Protein AF-A0A2T9WL98-F1 (afdb_monomer_lite)

pLDDT: mean 76.67, std 17.26, range [29.75, 94.25]

Organism: Nanobsidianus stetteri (NCBI:txid1294122)

Foldseek 3Di:
DPPPPLVPLVVCLVVVLVVLVVLLVVLQVVLVVCVVVVVPPSNVVSNVSSVVSVVVSVQSQQQDAPDSWAWFFWAPDDPNTWTWTADQQGIDTRRHGPDGLVFFQAKDFPDKDKDWDFDPPDPPDPDRDTDIWMFTWMWTQTPVRDIDIDGGGTPCVVVRVCCCVPRVPDPD

Structure (mmCIF, N/CA/C/O backbone):
data_AF-A0A2T9WL98-F1
#
_entry.id   AF-A0A2T9WL98-F1
#
loop_
_atom_site.group_PDB
_atom_site.id
_atom_site.type_symbol
_atom_site.label_atom_id
_atom_site.label_alt_id
_atom_site.label_comp_id
_atom_site.label_asym_id
_atom_site.label_entity_id
_atom_site.label_seq_id
_atom_site.pdbx_PDB_ins_code
_atom_site.Cartn_x
_atom_site.Cartn_y
_atom_site.Cartn_z
_atom_site.occupancy
_atom_site.B_iso_or_equiv
_atom_site.auth_seq_id
_atom_site.auth_comp_id
_atom_site.auth_asym_id
_atom_site.auth_atom_id
_atom_site.pdbx_PDB_model_num
ATOM 1 N N . MET A 1 1 ? -0.034 18.126 18.966 1.00 35.47 1 MET A N 1
ATOM 2 C CA . MET A 1 1 ? -0.183 16.945 18.088 1.00 35.47 1 MET A CA 1
ATOM 3 C C . MET A 1 1 ? 0.279 17.365 16.697 1.00 35.47 1 MET A C 1
ATOM 5 O O . MET A 1 1 ? -0.417 18.123 16.036 1.00 35.47 1 MET A O 1
ATOM 9 N N . LYS A 1 2 ? 1.527 17.052 16.331 1.00 29.75 2 LYS A N 1
ATOM 10 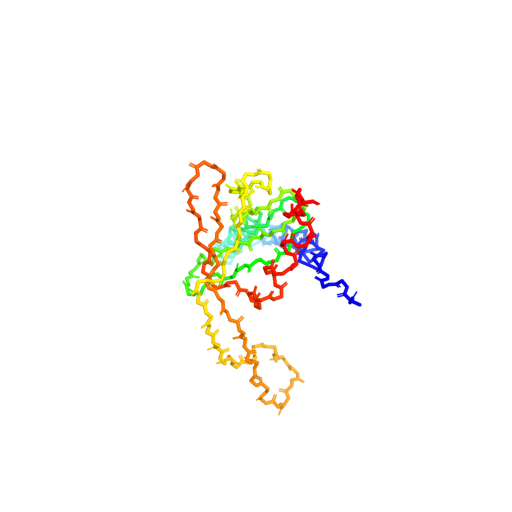C CA . LYS A 1 2 ? 2.119 17.471 15.053 1.00 29.75 2 LYS A CA 1
ATOM 11 C C . LYS A 1 2 ? 1.495 16.575 13.985 1.00 29.75 2 LYS A C 1
ATOM 13 O O . LYS A 1 2 ? 1.678 15.366 14.071 1.00 29.75 2 LYS A O 1
ATOM 18 N N . TYR A 1 3 ? 0.698 17.142 13.077 1.00 35.47 3 TYR A N 1
ATOM 19 C CA . TYR A 1 3 ? 0.176 16.427 11.910 1.00 35.47 3 TYR A CA 1
ATOM 20 C C . TYR A 1 3 ? 1.336 15.643 11.297 1.00 35.47 3 TYR A C 1
ATOM 22 O O . TYR A 1 3 ? 2.321 16.249 10.872 1.00 35.47 3 TYR A O 1
ATOM 30 N N . MET A 1 4 ? 1.269 14.312 11.328 1.00 42.69 4 MET A N 1
ATOM 31 C CA . MET A 1 4 ? 2.276 13.460 10.709 1.00 42.69 4 MET A CA 1
ATOM 32 C C . MET A 1 4 ? 2.017 13.433 9.205 1.00 42.69 4 MET A C 1
ATOM 34 O O . MET A 1 4 ? 1.609 12.430 8.657 1.00 42.69 4 MET A O 1
ATOM 38 N N . ASP A 1 5 ? 2.182 14.606 8.596 1.00 46.22 5 ASP A N 1
ATOM 39 C CA . ASP A 1 5 ? 2.573 14.921 7.227 1.00 46.22 5 ASP A CA 1
ATOM 40 C C . ASP A 1 5 ? 2.273 13.831 6.170 1.00 46.22 5 ASP A C 1
ATOM 42 O O . ASP A 1 5 ? 3.133 13.391 5.405 1.00 46.22 5 ASP A O 1
ATOM 46 N N . THR A 1 6 ? 1.003 13.429 6.104 1.00 49.97 6 THR A N 1
ATOM 47 C CA . THR A 1 6 ? 0.356 12.661 5.030 1.00 49.97 6 THR A CA 1
ATOM 48 C C . THR A 1 6 ? 0.620 13.286 3.658 1.00 49.97 6 THR A C 1
ATOM 50 O O . THR A 1 6 ? 0.729 12.617 2.625 1.00 49.97 6 THR A O 1
ATOM 53 N N . ASP A 1 7 ? 0.793 14.608 3.665 1.00 54.03 7 ASP A N 1
ATOM 54 C CA . ASP A 1 7 ? 1.194 15.405 2.523 1.00 54.03 7 ASP A CA 1
ATOM 55 C C . ASP A 1 7 ? 2.604 15.074 2.040 1.00 54.03 7 ASP A C 1
ATOM 57 O O . ASP A 1 7 ? 2.853 15.240 0.853 1.00 54.03 7 ASP A O 1
ATOM 61 N N . ILE A 1 8 ? 3.525 14.543 2.856 1.00 55.22 8 ILE A N 1
ATOM 62 C CA . ILE A 1 8 ? 4.898 14.247 2.413 1.00 55.22 8 ILE A CA 1
ATOM 63 C C . ILE A 1 8 ? 4.908 13.235 1.281 1.00 55.22 8 ILE A C 1
ATOM 65 O O . ILE A 1 8 ? 5.616 13.454 0.302 1.00 55.22 8 ILE A O 1
ATOM 69 N N . VAL A 1 9 ? 4.175 12.125 1.385 1.00 58.44 9 VAL A N 1
ATOM 70 C CA . VAL A 1 9 ? 4.233 11.074 0.356 1.00 58.44 9 VAL A CA 1
ATOM 71 C C . VAL A 1 9 ? 3.616 11.578 -0.944 1.00 58.44 9 VAL A C 1
ATOM 73 O O . VAL A 1 9 ? 4.221 11.439 -2.008 1.00 58.44 9 VAL A O 1
ATOM 76 N N . LYS A 1 10 ? 2.466 12.255 -0.865 1.00 60.19 10 LYS A N 1
ATOM 77 C CA . LYS A 1 10 ? 1.798 12.849 -2.029 1.00 60.19 10 LYS A CA 1
ATOM 78 C C . LYS A 1 10 ? 2.605 14.002 -2.636 1.00 60.19 10 LYS A C 1
ATOM 80 O O . LYS A 1 10 ? 2.720 14.088 -3.856 1.00 60.19 10 LYS A O 1
ATOM 85 N N . LYS A 1 11 ? 3.219 14.855 -1.813 1.00 62.94 11 LYS A N 1
ATOM 86 C CA . LYS A 1 11 ? 4.115 15.952 -2.218 1.00 62.94 11 LYS A CA 1
ATOM 87 C C . LYS A 1 11 ? 5.389 15.413 -2.860 1.00 62.94 11 LYS A C 1
ATOM 89 O O . LYS A 1 11 ? 5.789 15.911 -3.906 1.00 62.94 11 LYS A O 1
ATOM 94 N N . ARG A 1 12 ? 5.979 14.351 -2.302 1.00 60.12 12 ARG A N 1
ATOM 95 C CA . ARG A 1 12 ? 7.122 13.644 -2.896 1.00 60.12 12 ARG A CA 1
ATOM 96 C C . ARG A 1 12 ? 6.737 13.012 -4.227 1.00 60.12 12 ARG A C 1
ATOM 98 O O . ARG A 1 12 ? 7.437 13.248 -5.197 1.00 60.12 12 ARG A O 1
ATOM 105 N N . ALA A 1 13 ? 5.612 12.304 -4.323 1.00 65.19 13 ALA A N 1
ATOM 106 C CA . ALA A 1 13 ? 5.142 11.732 -5.586 1.00 65.19 13 ALA A CA 1
ATOM 107 C C . ALA A 1 13 ? 4.845 12.811 -6.644 1.00 65.19 13 ALA A C 1
ATOM 109 O O . ALA A 1 13 ? 5.213 12.648 -7.805 1.00 65.19 13 ALA A O 1
ATOM 110 N N . ARG A 1 14 ? 4.259 13.948 -6.243 1.00 69.56 14 ARG A N 1
ATOM 111 C CA . ARG A 1 14 ? 4.003 15.103 -7.120 1.00 69.56 14 ARG A CA 1
ATOM 112 C C . ARG A 1 14 ? 5.289 15.714 -7.690 1.00 69.56 14 ARG A C 1
ATOM 114 O O . ARG A 1 14 ? 5.237 16.262 -8.782 1.00 69.56 14 ARG A O 1
ATOM 121 N N . ILE A 1 15 ? 6.417 15.609 -6.987 1.00 74.00 15 ILE A N 1
ATOM 122 C CA . ILE A 1 15 ? 7.732 16.081 -7.455 1.00 74.00 15 ILE A CA 1
ATOM 123 C C . ILE A 1 15 ? 8.469 14.983 -8.241 1.00 74.00 15 ILE A C 1
ATOM 125 O O . ILE A 1 15 ? 9.027 15.245 -9.301 1.00 74.00 15 ILE A O 1
ATOM 129 N N . ILE A 1 16 ? 8.440 13.741 -7.753 1.00 76.81 16 ILE A N 1
ATOM 130 C CA . ILE A 1 16 ? 9.176 12.604 -8.322 1.00 76.81 16 ILE A CA 1
ATOM 131 C C . ILE A 1 16 ? 8.596 12.181 -9.676 1.00 76.81 16 ILE A C 1
ATOM 133 O O . ILE A 1 16 ? 9.362 11.881 -10.585 1.00 76.81 16 ILE A O 1
ATOM 137 N N . ILE A 1 17 ? 7.268 12.177 -9.850 1.00 80.06 17 ILE A N 1
ATOM 138 C CA . ILE A 1 17 ? 6.644 11.742 -11.111 1.00 80.06 17 ILE A CA 1
ATOM 139 C C . ILE A 1 17 ? 7.069 12.637 -12.294 1.00 80.06 17 ILE A C 1
ATOM 141 O O . ILE A 1 17 ? 7.518 12.078 -13.293 1.00 80.06 17 ILE A O 1
ATOM 145 N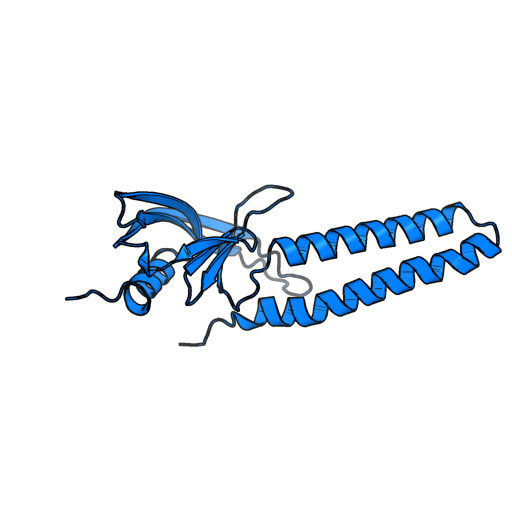 N . PRO A 1 18 ? 7.006 13.984 -12.220 1.00 83.06 18 PRO A N 1
ATOM 146 C CA . PRO A 1 18 ? 7.531 14.852 -13.277 1.00 83.06 18 PRO A CA 1
ATOM 147 C C . PRO A 1 18 ? 9.018 14.639 -13.571 1.00 83.06 18 PRO A C 1
ATOM 149 O O . PRO A 1 18 ? 9.404 14.604 -14.736 1.00 83.06 18 PRO A O 1
ATOM 152 N N . VAL A 1 19 ? 9.844 14.443 -12.537 1.00 84.25 19 VAL A N 1
ATOM 153 C CA . VAL A 1 19 ? 11.282 14.169 -12.705 1.00 84.25 19 VAL A CA 1
ATOM 154 C C . VAL A 1 19 ? 11.506 12.847 -13.442 1.00 84.25 19 VAL A C 1
ATOM 156 O O . VAL A 1 19 ? 12.300 12.801 -14.376 1.00 84.25 19 VAL A O 1
ATOM 159 N N . LEU A 1 20 ? 10.775 11.788 -13.086 1.00 84.75 20 LEU A N 1
ATOM 160 C CA . LEU A 1 20 ? 10.854 10.501 -13.780 1.00 84.75 20 LEU A CA 1
ATOM 161 C C . LEU A 1 20 ? 10.394 10.613 -15.236 1.00 84.75 20 LEU A C 1
ATOM 163 O O . LEU A 1 20 ? 11.053 10.075 -16.119 1.00 84.75 20 LEU A O 1
ATOM 167 N N . VAL A 1 21 ? 9.307 11.341 -15.510 1.00 87.31 21 VAL A N 1
ATOM 168 C CA . VAL A 1 21 ? 8.840 11.597 -16.886 1.00 87.31 21 VAL A CA 1
ATOM 169 C C . VAL A 1 21 ? 9.906 12.345 -17.692 1.00 87.31 21 VAL A C 1
ATOM 171 O O . VAL A 1 21 ? 10.167 11.996 -18.842 1.00 87.31 21 VAL A O 1
ATOM 174 N N . PHE A 1 22 ? 10.568 13.329 -17.084 1.00 89.50 22 PHE A N 1
ATOM 175 C CA . PHE A 1 22 ? 11.670 14.045 -17.718 1.00 89.50 22 PHE A CA 1
ATOM 176 C C . PHE A 1 22 ? 12.877 13.132 -17.988 1.00 89.50 22 PHE A C 1
ATOM 178 O O . PHE A 1 22 ? 13.451 13.176 -19.072 1.00 89.50 22 PHE A O 1
ATOM 185 N N . MET A 1 23 ? 13.224 12.238 -17.059 1.00 88.69 23 MET A N 1
ATOM 186 C CA . MET A 1 23 ? 14.285 11.242 -17.265 1.00 88.69 23 MET A CA 1
ATOM 187 C C . MET A 1 23 ? 13.949 10.243 -18.380 1.00 88.69 23 MET A C 1
ATOM 189 O O . MET A 1 23 ? 14.823 9.912 -19.180 1.00 88.69 23 MET A O 1
ATOM 193 N N . VAL A 1 24 ? 12.688 9.806 -18.486 1.00 90.19 24 VAL A N 1
ATOM 194 C CA . VAL A 1 24 ? 12.213 8.987 -19.615 1.00 90.19 24 VAL A CA 1
ATOM 195 C C . VAL A 1 24 ? 12.453 9.728 -20.929 1.00 90.19 24 VAL A C 1
ATOM 197 O O . VAL A 1 24 ? 13.055 9.175 -21.847 1.00 90.19 24 VAL A O 1
ATOM 200 N N . PHE A 1 25 ? 12.046 10.994 -21.007 1.00 91.56 25 PHE A N 1
ATOM 201 C CA . PHE A 1 25 ? 12.236 11.820 -22.197 1.00 91.56 25 PHE A CA 1
ATOM 202 C C . PHE A 1 25 ? 13.717 11.955 -22.586 1.00 91.56 25 PHE A C 1
ATOM 204 O O . PHE A 1 25 ? 14.069 11.723 -23.743 1.00 91.56 25 PHE A O 1
ATOM 211 N N . LEU A 1 26 ? 14.598 12.228 -21.619 1.00 90.94 26 LEU A N 1
ATOM 212 C CA . LEU A 1 26 ? 16.043 12.290 -21.855 1.00 90.94 26 LEU A CA 1
ATOM 213 C C . LEU A 1 26 ? 16.622 10.955 -22.334 1.00 90.94 26 LEU A C 1
ATOM 215 O O . LEU A 1 26 ? 17.463 10.950 -23.231 1.00 90.94 26 LEU A O 1
ATOM 219 N N . SER A 1 27 ? 16.160 9.828 -21.783 1.00 89.62 27 SER A N 1
ATOM 220 C CA . SER A 1 27 ? 16.632 8.503 -22.198 1.00 89.62 27 SER A CA 1
ATOM 221 C C . SER A 1 27 ? 16.336 8.241 -23.679 1.00 89.62 27 SER A C 1
ATOM 223 O O . SER A 1 27 ? 17.240 7.867 -24.426 1.00 89.62 27 SER A O 1
ATOM 225 N N . PHE A 1 28 ? 15.124 8.559 -24.146 1.00 89.44 28 PHE A N 1
ATOM 226 C CA . PHE A 1 28 ? 14.744 8.375 -25.546 1.00 89.44 28 PHE A CA 1
ATOM 227 C C . PHE A 1 28 ? 15.433 9.371 -26.480 1.00 89.44 28 PHE A C 1
ATOM 229 O O . PHE A 1 28 ? 15.890 8.970 -27.548 1.00 89.44 28 PHE A O 1
ATOM 236 N N . ILE A 1 29 ? 15.587 10.637 -26.076 1.00 90.81 29 ILE A N 1
ATOM 237 C CA . ILE A 1 29 ? 16.344 11.617 -26.872 1.00 90.81 29 ILE A CA 1
ATOM 238 C C . ILE A 1 29 ? 17.801 11.197 -27.016 1.00 90.81 29 ILE A C 1
ATOM 240 O O . ILE A 1 29 ? 18.350 11.286 -28.111 1.00 90.81 29 ILE A O 1
ATOM 244 N N . SER A 1 30 ? 18.424 10.707 -25.941 1.00 88.19 30 SER A N 1
ATOM 245 C CA . SER A 1 30 ? 19.823 10.274 -25.979 1.00 88.19 30 SER A CA 1
ATOM 246 C C . SER A 1 30 ? 20.053 9.092 -26.924 1.00 88.19 30 SER A C 1
ATOM 248 O O . SER A 1 30 ? 21.145 8.958 -27.465 1.00 88.19 30 SER A O 1
ATOM 250 N N . ALA A 1 31 ? 19.032 8.266 -27.184 1.00 88.25 31 ALA A N 1
ATOM 251 C CA . ALA A 1 31 ? 19.145 7.141 -28.107 1.00 88.25 31 ALA A CA 1
ATOM 252 C C . ALA A 1 31 ? 19.296 7.590 -29.573 1.00 88.25 31 ALA A C 1
ATOM 254 O O . ALA A 1 31 ? 19.981 6.918 -30.340 1.00 88.25 31 ALA A O 1
ATOM 255 N N . ILE A 1 32 ? 18.722 8.736 -29.959 1.00 88.69 32 ILE A N 1
ATOM 256 C CA . ILE A 1 32 ? 18.732 9.253 -31.341 1.00 88.69 32 ILE A CA 1
ATOM 257 C C . ILE A 1 32 ? 20.159 9.451 -31.892 1.00 88.69 32 ILE A C 1
ATOM 259 O O . ILE A 1 32 ? 20.462 8.873 -32.939 1.00 88.69 32 ILE A O 1
ATOM 263 N N . PRO A 1 33 ? 21.068 10.203 -31.235 1.00 88.75 33 PRO A N 1
ATOM 264 C CA . PRO A 1 33 ? 22.432 10.368 -31.731 1.00 88.75 33 PRO A CA 1
ATOM 265 C C . PRO A 1 33 ? 23.223 9.054 -31.719 1.00 88.75 33 PRO A C 1
ATOM 267 O O . PRO A 1 33 ? 24.023 8.831 -32.622 1.00 88.75 33 PRO A O 1
ATOM 270 N N . PHE A 1 34 ? 22.983 8.152 -30.758 1.00 87.44 34 PHE A N 1
ATOM 271 C CA . PHE A 1 34 ? 23.636 6.838 -30.748 1.00 87.44 34 PHE A CA 1
ATOM 272 C C . PHE A 1 34 ? 23.213 5.973 -31.939 1.00 87.44 34 PHE A C 1
ATOM 274 O O . PHE A 1 34 ? 24.063 5.311 -32.529 1.00 87.44 34 PHE A O 1
ATOM 281 N N . ILE A 1 35 ? 21.937 6.024 -32.334 1.00 88.12 35 ILE A N 1
ATOM 282 C CA . ILE A 1 35 ? 21.442 5.362 -33.550 1.00 88.12 35 ILE A CA 1
ATOM 283 C C . ILE A 1 35 ? 22.082 5.992 -34.791 1.00 88.12 35 ILE A C 1
ATOM 285 O O . ILE A 1 35 ? 22.585 5.269 -35.648 1.00 88.12 35 ILE A O 1
ATOM 289 N N . ALA A 1 36 ? 22.116 7.326 -34.871 1.00 87.94 36 ALA A N 1
ATOM 290 C CA . ALA A 1 36 ? 22.689 8.048 -36.010 1.00 87.94 36 ALA A CA 1
ATOM 291 C C . ALA A 1 36 ? 24.195 7.780 -36.201 1.00 87.94 36 ALA A C 1
ATOM 293 O O . ALA A 1 36 ? 24.676 7.740 -37.329 1.00 87.94 36 ALA A O 1
ATOM 294 N N . LEU A 1 37 ? 24.929 7.557 -35.107 1.00 90.75 37 LEU A N 1
ATOM 295 C CA . LEU A 1 37 ? 26.354 7.203 -35.105 1.00 90.75 37 LEU A CA 1
ATOM 296 C C . LEU A 1 37 ? 26.613 5.694 -35.289 1.00 90.75 37 LEU A C 1
ATOM 298 O O . LEU A 1 37 ? 27.761 5.262 -35.222 1.00 90.75 37 LEU A O 1
ATOM 302 N N . GLY A 1 38 ? 25.569 4.878 -35.479 1.00 86.94 38 GLY A N 1
ATOM 303 C CA . GLY A 1 38 ? 25.690 3.425 -35.638 1.00 86.94 38 GLY A CA 1
ATOM 304 C C . GLY A 1 38 ? 26.041 2.669 -34.351 1.00 86.94 38 GLY A C 1
ATOM 305 O O . GLY A 1 38 ? 26.364 1.485 -34.401 1.00 86.94 38 GLY A O 1
ATOM 306 N N . ASN A 1 39 ? 25.968 3.317 -33.184 1.00 88.62 39 ASN A N 1
ATOM 307 C CA . ASN A 1 39 ? 26.220 2.687 -31.891 1.00 88.62 39 ASN A CA 1
ATOM 308 C C . ASN A 1 39 ? 24.940 2.024 -31.353 1.00 88.62 39 ASN A C 1
ATOM 310 O O . ASN A 1 39 ? 24.214 2.546 -30.496 1.00 88.62 39 ASN A O 1
ATOM 314 N N . THR A 1 40 ? 24.655 0.839 -31.887 1.00 87.25 40 THR A N 1
ATOM 315 C CA . THR A 1 40 ? 23.478 0.022 -31.557 1.00 87.25 40 THR A CA 1
ATOM 316 C C . THR A 1 40 ? 23.447 -0.422 -30.096 1.00 87.25 40 THR A C 1
ATOM 318 O O . THR A 1 40 ? 22.375 -0.527 -29.512 1.00 87.25 40 THR A O 1
ATOM 321 N N . VAL A 1 41 ? 24.603 -0.635 -29.463 1.00 87.88 41 VAL A N 1
ATOM 322 C CA . VAL A 1 41 ? 24.658 -1.075 -28.059 1.00 87.88 41 VAL A CA 1
ATOM 323 C C . VAL A 1 41 ? 24.191 0.037 -27.118 1.00 87.88 41 VAL A C 1
ATOM 325 O O . VAL A 1 41 ? 23.306 -0.190 -26.293 1.00 87.88 41 VAL A O 1
ATOM 328 N N . LEU A 1 42 ? 24.732 1.253 -27.257 1.00 86.44 42 LEU A N 1
ATOM 329 C CA . LEU A 1 42 ? 24.349 2.378 -26.394 1.00 86.44 42 LEU A CA 1
ATOM 330 C C . LEU A 1 42 ? 22.895 2.806 -26.605 1.00 86.44 42 LEU A C 1
ATOM 332 O O . LEU A 1 42 ? 22.198 3.102 -25.637 1.00 86.44 42 LEU A O 1
ATOM 336 N N . SER A 1 43 ? 22.410 2.784 -27.848 1.00 86.56 43 SER A N 1
ATOM 337 C CA . SER A 1 43 ? 21.008 3.106 -28.137 1.00 86.56 43 SER A CA 1
ATOM 338 C C . SER A 1 43 ? 20.032 2.105 -27.512 1.00 86.56 43 SER A C 1
ATOM 340 O O . SER A 1 43 ? 19.042 2.525 -26.912 1.00 86.56 43 SER A O 1
ATOM 342 N N . VAL A 1 44 ? 20.332 0.801 -27.558 1.00 89.56 44 VAL A N 1
ATOM 343 C CA . VAL A 1 44 ? 19.527 -0.230 -26.880 1.00 89.56 44 VAL A CA 1
ATOM 344 C C . VAL A 1 44 ? 19.532 -0.032 -25.362 1.00 89.56 44 VAL A C 1
ATOM 346 O O . VAL A 1 44 ? 18.470 -0.092 -24.743 1.00 89.56 44 VAL A O 1
ATOM 349 N N . ILE A 1 45 ? 20.686 0.266 -24.755 1.00 90.00 45 ILE A N 1
ATOM 350 C CA . ILE A 1 45 ? 20.781 0.530 -23.308 1.00 90.00 45 ILE A CA 1
ATOM 351 C C . ILE A 1 45 ? 19.921 1.740 -22.912 1.00 90.00 45 ILE A C 1
ATOM 353 O O . ILE A 1 45 ? 19.133 1.642 -21.970 1.00 90.00 45 ILE A O 1
ATOM 357 N N . SER A 1 46 ? 20.010 2.854 -23.646 1.00 86.62 46 SER A N 1
ATOM 358 C CA . SER A 1 46 ? 19.193 4.048 -23.388 1.00 86.62 46 SER A CA 1
ATOM 359 C C . SER A 1 46 ? 17.690 3.758 -23.466 1.00 86.62 46 SER A C 1
ATOM 361 O O . SER A 1 46 ? 16.928 4.207 -22.607 1.00 86.62 46 SER A O 1
ATOM 363 N N . ILE A 1 47 ? 17.257 2.964 -24.450 1.00 88.88 47 ILE A N 1
ATOM 364 C CA . ILE A 1 47 ? 15.852 2.559 -24.602 1.00 88.88 47 ILE A CA 1
ATOM 365 C C . ILE A 1 47 ? 15.400 1.680 -23.428 1.00 88.88 47 ILE A C 1
ATOM 367 O O . ILE A 1 47 ? 14.319 1.899 -22.880 1.00 88.88 47 ILE A O 1
ATOM 371 N N . LEU A 1 48 ? 16.222 0.715 -23.003 1.00 91.25 48 LEU A N 1
ATOM 372 C CA . LEU A 1 48 ? 15.907 -0.158 -21.866 1.00 91.25 48 LEU A CA 1
ATOM 373 C C . LEU A 1 48 ? 15.754 0.633 -20.561 1.00 91.25 48 LEU A C 1
ATOM 375 O O . LEU A 1 48 ? 14.823 0.371 -19.797 1.00 91.25 48 LEU A O 1
ATOM 379 N N . ILE A 1 49 ? 16.608 1.637 -20.333 1.00 89.75 49 ILE A N 1
ATOM 380 C CA . ILE A 1 49 ? 16.476 2.558 -19.195 1.00 89.75 49 ILE A CA 1
ATOM 381 C C . ILE A 1 49 ? 15.137 3.306 -19.266 1.00 89.75 49 ILE A C 1
ATOM 383 O O . ILE A 1 49 ? 14.415 3.366 -18.270 1.00 89.75 49 ILE A O 1
ATOM 387 N N . GLY A 1 50 ? 14.759 3.823 -20.438 1.00 86.88 50 GLY A N 1
ATOM 388 C CA . GLY A 1 50 ? 13.475 4.502 -20.635 1.00 86.88 50 GLY A CA 1
ATOM 389 C C . GLY A 1 50 ? 12.267 3.614 -20.330 1.00 86.88 50 GLY A C 1
ATOM 390 O O . GLY A 1 50 ? 11.355 4.026 -19.610 1.00 86.88 50 GLY A O 1
ATOM 391 N N . ILE A 1 51 ? 12.280 2.368 -20.811 1.00 89.44 51 ILE A N 1
ATOM 392 C CA . ILE A 1 51 ? 11.225 1.377 -20.545 1.00 89.44 51 ILE A CA 1
ATOM 393 C C . ILE A 1 51 ? 11.135 1.059 -19.046 1.00 89.44 51 ILE A C 1
ATOM 395 O O . ILE A 1 51 ? 10.035 1.031 -18.487 1.00 89.44 51 ILE A O 1
ATOM 399 N N . PHE A 1 52 ? 12.275 0.868 -18.379 1.00 88.25 52 PHE A N 1
ATOM 400 C CA . PHE A 1 52 ? 12.325 0.627 -16.937 1.00 88.25 52 PHE A CA 1
ATOM 401 C C . PHE A 1 52 ? 11.720 1.794 -16.139 1.00 88.25 52 PHE A C 1
ATOM 403 O O . PHE A 1 52 ? 10.899 1.588 -15.245 1.00 88.25 52 PHE A O 1
ATOM 410 N N . LEU A 1 53 ? 12.048 3.035 -16.504 1.00 86.88 53 LEU A N 1
ATOM 411 C CA . LEU A 1 53 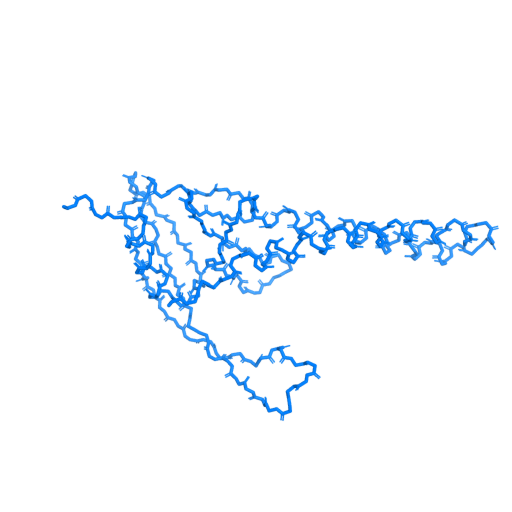? 11.494 4.223 -15.854 1.00 86.88 53 LEU A CA 1
ATOM 412 C C . LEU A 1 53 ? 9.975 4.358 -16.072 1.00 86.88 53 LEU A C 1
ATOM 414 O O . LEU A 1 53 ? 9.252 4.713 -15.139 1.00 86.88 53 LEU A O 1
ATOM 418 N N . ILE A 1 54 ? 9.461 4.028 -17.264 1.00 86.50 54 ILE A N 1
ATOM 419 C CA . ILE A 1 54 ? 8.010 3.986 -17.530 1.00 86.50 54 ILE A CA 1
ATOM 420 C C . ILE A 1 54 ? 7.318 2.975 -16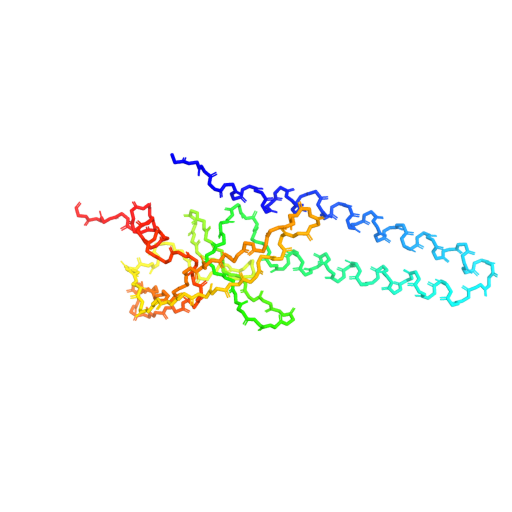.610 1.00 86.50 54 ILE A C 1
ATOM 422 O O . ILE A 1 54 ? 6.251 3.268 -16.054 1.00 86.50 54 ILE A O 1
ATOM 426 N N . TYR A 1 55 ? 7.920 1.798 -16.432 1.00 85.69 55 TYR A N 1
ATOM 427 C CA . TYR A 1 55 ? 7.404 0.776 -15.528 1.00 85.69 55 TYR A CA 1
ATOM 428 C C . TYR A 1 55 ? 7.315 1.292 -14.083 1.00 85.69 55 TYR A C 1
ATOM 430 O O . TYR A 1 55 ? 6.257 1.166 -13.461 1.00 85.69 55 TYR A O 1
ATOM 438 N N . GLU A 1 56 ? 8.354 1.962 -13.575 1.00 78.56 56 GLU A N 1
ATOM 439 C CA . GLU A 1 56 ? 8.338 2.556 -12.230 1.00 78.56 56 GLU A CA 1
ATOM 440 C C . GLU A 1 56 ? 7.278 3.663 -12.083 1.00 78.56 56 GLU A C 1
ATOM 442 O O . GLU A 1 56 ? 6.567 3.709 -11.078 1.00 78.56 56 GLU A O 1
ATOM 447 N N . ILE A 1 57 ? 7.070 4.513 -13.097 1.00 81.62 57 ILE A N 1
ATOM 448 C CA . ILE A 1 57 ? 5.995 5.525 -13.068 1.00 81.62 57 ILE A CA 1
ATOM 449 C C . ILE A 1 57 ? 4.621 4.855 -12.963 1.00 81.62 57 ILE A C 1
ATOM 451 O O . ILE A 1 57 ? 3.786 5.257 -12.143 1.00 81.62 57 ILE A O 1
ATOM 455 N N . LYS A 1 58 ? 4.367 3.833 -13.792 1.00 82.94 58 LYS A N 1
ATOM 456 C CA . LYS A 1 58 ? 3.106 3.078 -13.771 1.00 82.94 58 LYS A CA 1
ATOM 457 C C . LYS A 1 58 ? 2.900 2.413 -12.410 1.00 82.94 58 LYS A C 1
ATOM 459 O O . LYS A 1 58 ? 1.799 2.466 -11.860 1.00 82.94 58 LYS A O 1
ATOM 464 N N . ARG A 1 59 ? 3.970 1.859 -11.840 1.00 75.88 59 ARG A N 1
ATOM 465 C CA . ARG A 1 59 ? 3.981 1.229 -10.520 1.00 75.88 59 ARG A CA 1
ATOM 466 C C . ARG A 1 59 ? 3.628 2.219 -9.411 1.00 75.88 59 ARG A C 1
ATOM 468 O O . ARG A 1 59 ? 2.705 1.948 -8.647 1.00 75.88 59 ARG A O 1
ATOM 475 N N . ILE A 1 60 ? 4.260 3.392 -9.362 1.00 73.56 60 ILE A N 1
ATOM 476 C CA . ILE A 1 60 ? 3.964 4.429 -8.356 1.00 73.56 60 ILE A CA 1
ATOM 477 C C . ILE A 1 60 ? 2.488 4.853 -8.424 1.00 73.56 60 ILE A C 1
ATOM 479 O O . ILE A 1 60 ? 1.809 4.894 -7.396 1.00 73.56 60 ILE A O 1
ATOM 483 N N . LYS A 1 61 ? 1.960 5.095 -9.632 1.00 75.75 61 LYS A N 1
ATOM 484 C CA . LYS A 1 61 ? 0.542 5.451 -9.833 1.00 75.75 61 LYS A CA 1
ATOM 485 C C . LYS A 1 61 ? -0.429 4.346 -9.407 1.00 75.75 61 LYS A C 1
ATOM 487 O O . LYS A 1 61 ? -1.551 4.640 -9.008 1.00 75.75 61 LYS A O 1
ATOM 492 N N . SER A 1 62 ? -0.019 3.083 -9.500 1.00 72.88 62 SER A N 1
ATOM 493 C CA . SER A 1 62 ? -0.856 1.951 -9.092 1.00 72.88 62 SER A CA 1
ATOM 494 C C . SER A 1 62 ? -0.917 1.741 -7.577 1.00 72.88 62 SER A C 1
ATOM 496 O O . SER A 1 62 ? -1.821 1.068 -7.104 1.00 72.88 62 SER A O 1
ATOM 498 N N . ILE A 1 63 ? 0.017 2.306 -6.806 1.00 72.44 63 ILE A N 1
ATOM 499 C CA . ILE A 1 63 ? 0.114 2.064 -5.357 1.00 72.44 63 ILE A CA 1
ATOM 500 C C . ILE A 1 63 ? -0.461 3.231 -4.550 1.00 72.44 63 ILE A C 1
ATOM 502 O O . ILE A 1 63 ? -1.117 3.002 -3.532 1.00 72.44 63 ILE A O 1
ATOM 506 N N . ILE A 1 64 ? -0.215 4.468 -4.990 1.00 71.12 64 ILE A N 1
ATOM 507 C CA . ILE A 1 64 ? -0.584 5.676 -4.244 1.00 71.12 64 ILE A CA 1
ATOM 508 C C . ILE A 1 64 ? -2.058 6.028 -4.511 1.00 71.12 64 ILE A C 1
ATOM 510 O O . ILE A 1 64 ? -2.426 6.180 -5.678 1.00 71.12 64 ILE A O 1
ATOM 514 N N . PRO A 1 65 ? -2.895 6.181 -3.467 1.00 68.75 65 PRO A N 1
ATOM 515 C CA . PRO A 1 65 ? -4.286 6.596 -3.618 1.00 68.75 65 PRO A CA 1
ATOM 516 C C . PRO A 1 65 ? -4.408 8.020 -4.195 1.00 68.75 65 PRO A C 1
ATOM 518 O O . PRO A 1 65 ? -3.484 8.831 -4.071 1.00 68.75 65 PRO A O 1
ATOM 521 N N . PRO A 1 66 ? -5.549 8.370 -4.819 1.00 68.00 66 PRO A N 1
ATOM 522 C CA . PRO A 1 66 ? -5.713 9.672 -5.463 1.00 68.00 66 PRO A CA 1
ATOM 523 C C . PRO A 1 66 ? -5.907 10.785 -4.417 1.00 68.00 66 PRO A C 1
ATOM 525 O O . PRO A 1 66 ? -5.477 11.935 -4.587 1.00 68.00 66 PRO A O 1
ATOM 528 N N . GLU A 1 67 ? -6.505 10.431 -3.286 1.00 70.00 67 GLU A N 1
ATOM 529 C CA . GLU A 1 67 ? -6.739 11.287 -2.131 1.00 70.00 67 GLU A CA 1
ATOM 530 C C . GLU A 1 67 ? -5.525 11.278 -1.185 1.00 70.00 67 GLU A C 1
ATOM 532 O O . GLU A 1 67 ? -4.789 10.293 -1.140 1.00 70.00 67 GLU A O 1
ATOM 537 N N . PRO A 1 68 ? -5.266 12.374 -0.444 1.00 69.69 68 PRO A N 1
ATOM 538 C CA . PRO A 1 68 ? -4.248 12.353 0.605 1.00 69.69 68 PRO A CA 1
ATOM 539 C C . PRO A 1 68 ? -4.638 11.296 1.648 1.00 69.69 68 PRO A C 1
ATOM 541 O O . PRO A 1 68 ? -5.734 11.353 2.207 1.00 69.69 68 PRO A O 1
ATOM 544 N N . ALA A 1 69 ? -3.768 10.309 1.849 1.00 69.25 69 ALA A N 1
ATOM 545 C CA . ALA A 1 69 ? -4.016 9.168 2.719 1.00 69.25 69 ALA A CA 1
ATOM 546 C C . ALA A 1 69 ? -2.743 8.783 3.473 1.00 69.25 69 ALA A C 1
ATOM 548 O O . ALA A 1 69 ? -1.641 8.851 2.921 1.00 69.25 69 ALA A O 1
ATOM 549 N N . ASP A 1 70 ? -2.917 8.393 4.729 1.00 72.44 70 ASP A N 1
ATOM 550 C CA . ASP A 1 70 ? -1.856 7.962 5.629 1.00 72.44 70 ASP A CA 1
ATOM 551 C C . ASP A 1 70 ? -1.587 6.472 5.441 1.00 72.44 70 ASP A C 1
ATOM 553 O O . ASP A 1 70 ? -2.481 5.699 5.094 1.00 72.44 70 ASP A O 1
ATOM 557 N N . ILE A 1 71 ? -0.343 6.051 5.665 1.00 75.88 71 ILE A N 1
ATOM 558 C CA . ILE A 1 71 ? 0.019 4.634 5.597 1.00 75.88 71 ILE A CA 1
ATOM 559 C C . ILE A 1 71 ? -0.578 3.933 6.817 1.00 75.88 71 ILE A C 1
ATOM 561 O O . ILE A 1 71 ? -0.253 4.269 7.953 1.00 75.88 71 ILE A O 1
ATOM 565 N N . LEU A 1 72 ? -1.432 2.945 6.567 1.00 81.06 72 LEU A N 1
ATOM 566 C CA . LEU A 1 72 ? -2.013 2.087 7.592 1.00 81.06 72 LEU A CA 1
ATOM 567 C C . LEU A 1 72 ? -1.092 0.904 7.901 1.00 81.06 72 LEU A C 1
ATOM 569 O O . LEU A 1 72 ? -0.825 0.600 9.057 1.00 81.06 72 LEU A O 1
ATOM 573 N N . SER A 1 73 ? -0.612 0.230 6.857 1.00 79.00 73 SER A N 1
ATOM 574 C CA . SER A 1 73 ? 0.244 -0.952 6.965 1.00 79.00 73 SER A CA 1
ATOM 575 C C . SER A 1 73 ? 1.155 -1.071 5.746 1.00 79.00 73 SER A C 1
ATOM 577 O O . SER A 1 73 ? 0.760 -0.756 4.618 1.00 79.00 73 SER A O 1
ATOM 579 N N . VAL A 1 74 ? 2.372 -1.561 5.988 1.00 69.56 74 VAL A N 1
ATOM 580 C CA . VAL A 1 74 ? 3.348 -1.917 4.955 1.00 69.56 74 VAL A CA 1
ATOM 581 C C . VAL A 1 74 ? 3.584 -3.425 5.023 1.00 69.56 74 VAL A C 1
ATOM 583 O O . VAL A 1 74 ? 4.136 -3.934 5.999 1.00 69.56 74 VAL A O 1
ATOM 586 N N . GLY A 1 75 ? 3.183 -4.161 3.982 1.00 61.66 75 GLY A N 1
ATOM 587 C CA . GLY A 1 75 ? 3.484 -5.591 3.889 1.00 61.66 75 GLY A CA 1
ATOM 588 C C . GLY A 1 75 ? 4.998 -5.849 3.858 1.00 61.66 75 GLY A C 1
ATOM 589 O O . GLY A 1 75 ? 5.722 -5.196 3.100 1.00 61.66 75 GLY A O 1
ATOM 590 N N . LYS A 1 76 ? 5.491 -6.804 4.662 1.00 53.56 76 LYS A N 1
ATOM 591 C CA . LYS A 1 76 ? 6.911 -7.201 4.674 1.00 53.56 76 LYS A CA 1
ATOM 592 C C . LYS A 1 76 ? 7.160 -8.327 3.670 1.00 53.56 76 LYS A C 1
ATOM 594 O O . LYS A 1 76 ? 6.383 -9.271 3.603 1.00 53.56 76 LYS A O 1
ATOM 599 N N . TYR A 1 77 ? 8.291 -8.209 2.975 1.00 41.75 77 TYR A N 1
ATOM 600 C CA . TYR A 1 77 ? 8.862 -9.136 1.991 1.00 41.75 77 TYR A CA 1
ATOM 601 C C . TYR A 1 77 ? 8.067 -9.322 0.689 1.00 41.75 77 TYR A C 1
ATOM 603 O O . TYR A 1 77 ? 7.008 -9.936 0.647 1.00 41.75 77 TYR A O 1
ATOM 611 N N . GLY A 1 78 ? 8.653 -8.829 -0.405 1.00 35.12 78 GLY A N 1
ATOM 612 C CA . GLY A 1 78 ? 8.220 -9.092 -1.775 1.00 35.12 78 GLY A CA 1
ATOM 613 C C . GLY A 1 78 ? 8.534 -7.933 -2.721 1.00 35.12 78 GLY A C 1
ATOM 614 O O . GLY A 1 78 ? 8.588 -6.777 -2.313 1.00 35.12 78 GLY A O 1
ATOM 615 N N . ILE A 1 79 ? 8.692 -8.238 -4.010 1.00 38.03 79 ILE A N 1
ATOM 616 C CA . ILE A 1 79 ? 8.904 -7.268 -5.108 1.00 38.03 79 ILE A CA 1
ATOM 617 C C . ILE A 1 79 ? 7.675 -6.324 -5.267 1.00 38.03 79 ILE A C 1
ATOM 619 O O . ILE A 1 79 ? 7.747 -5.255 -5.881 1.00 38.03 79 ILE A O 1
ATOM 623 N N . LEU A 1 80 ? 6.551 -6.690 -4.631 1.00 44.12 80 LEU A N 1
ATOM 624 C CA . LEU A 1 80 ? 5.244 -6.029 -4.647 1.00 44.12 80 LEU A CA 1
ATOM 625 C C . LEU A 1 80 ? 4.700 -5.818 -3.216 1.00 44.12 80 LEU A C 1
ATOM 627 O O . LEU A 1 80 ? 3.690 -6.415 -2.839 1.00 44.12 80 LEU A O 1
ATOM 631 N N . SER A 1 81 ? 5.358 -4.993 -2.393 1.00 56.44 81 SER A N 1
ATOM 632 C CA . SER A 1 81 ? 4.827 -4.618 -1.072 1.00 56.44 81 SER A CA 1
ATOM 633 C C . SER A 1 81 ? 3.431 -4.008 -1.215 1.00 56.44 81 SER A C 1
ATOM 635 O O . SER A 1 81 ? 3.274 -2.906 -1.736 1.00 56.44 81 SER A O 1
ATOM 637 N N . THR A 1 82 ? 2.408 -4.736 -0.770 1.00 63.44 82 THR A N 1
ATOM 638 C CA . THR A 1 82 ? 1.048 -4.204 -0.668 1.00 63.44 82 THR A CA 1
ATOM 639 C C . THR A 1 82 ? 1.034 -3.157 0.435 1.00 63.44 82 THR A C 1
ATOM 641 O O . THR A 1 82 ? 1.444 -3.448 1.561 1.00 63.44 82 THR A O 1
ATOM 644 N N . ILE A 1 83 ? 0.569 -1.954 0.103 1.00 75.81 83 ILE A N 1
ATOM 645 C CA . ILE A 1 83 ? 0.432 -0.861 1.063 1.00 75.81 83 ILE A CA 1
ATOM 646 C C . ILE A 1 83 ? -1.052 -0.623 1.298 1.00 75.81 83 ILE A C 1
ATOM 648 O O . ILE A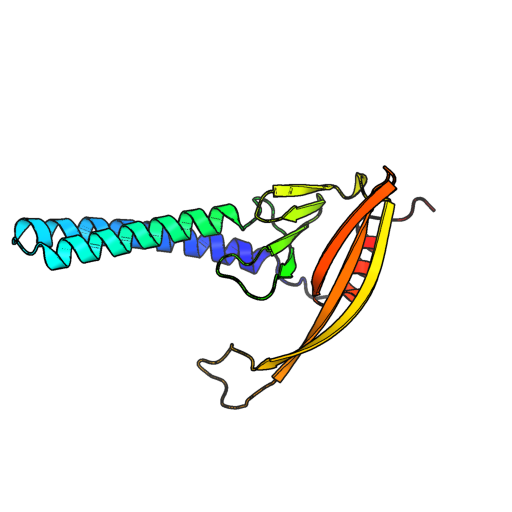 1 83 ? -1.826 -0.426 0.352 1.00 75.81 83 ILE A O 1
ATOM 652 N N . TYR A 1 84 ? -1.427 -0.651 2.572 1.00 84.56 84 TYR A N 1
ATOM 653 C CA . TYR A 1 84 ? -2.731 -0.193 3.011 1.00 84.56 84 TYR A CA 1
ATOM 654 C C . TYR A 1 84 ? -2.623 1.275 3.386 1.00 84.56 84 TYR A C 1
ATOM 656 O O . TYR A 1 84 ? -1.710 1.671 4.112 1.00 84.56 84 TYR A O 1
ATOM 664 N N . TRP A 1 85 ? -3.566 2.067 2.901 1.00 85.38 85 TRP A N 1
ATOM 665 C CA . TRP A 1 85 ? -3.687 3.485 3.196 1.00 85.38 85 TRP A CA 1
ATOM 666 C C . TRP A 1 85 ? -5.026 3.750 3.861 1.00 85.38 85 TRP A C 1
ATOM 668 O O . TRP A 1 85 ? -5.992 3.048 3.582 1.00 85.38 85 TRP A O 1
ATOM 678 N N . TYR A 1 86 ? -5.117 4.779 4.688 1.00 85.56 86 TYR A N 1
ATOM 679 C CA . TYR A 1 86 ? -6.383 5.221 5.256 1.00 85.56 86 TYR A CA 1
ATOM 680 C C . TYR A 1 86 ? -6.527 6.735 5.132 1.00 85.56 86 TYR A C 1
ATOM 682 O O . TYR A 1 86 ? -5.548 7.478 5.159 1.00 85.56 86 TYR A O 1
ATOM 690 N N . ASN A 1 87 ? -7.754 7.204 4.947 1.00 85.25 87 ASN A N 1
ATOM 691 C CA . ASN A 1 87 ? -8.070 8.626 4.902 1.00 85.25 87 ASN A CA 1
ATOM 692 C C . ASN A 1 87 ? -9.464 8.881 5.479 1.00 85.25 87 ASN A C 1
ATOM 694 O O . ASN A 1 87 ? -10.040 8.008 6.111 1.00 85.25 87 ASN A O 1
ATOM 698 N N . LYS A 1 88 ? -10.032 10.073 5.270 1.00 83.69 88 LYS A N 1
ATOM 699 C CA . LYS A 1 88 ? -11.384 10.401 5.755 1.00 83.69 88 LYS A CA 1
ATOM 700 C C . LYS A 1 88 ? -12.501 9.577 5.107 1.00 83.69 88 LYS A C 1
ATOM 702 O O . LYS A 1 88 ? -13.567 9.483 5.699 1.00 83.69 88 LYS A O 1
ATOM 707 N N . SER A 1 89 ? -12.272 9.024 3.922 1.00 85.25 89 SER A N 1
ATOM 708 C CA . SER A 1 89 ? -13.266 8.272 3.153 1.00 85.25 89 SER A CA 1
ATOM 709 C C . SER A 1 89 ? -13.298 6.800 3.573 1.00 85.25 89 SER A C 1
ATOM 711 O O . SER A 1 89 ? -14.364 6.194 3.653 1.00 85.25 89 SER A O 1
ATOM 713 N N . GLY A 1 90 ? -12.136 6.221 3.880 1.00 88.62 90 GLY A N 1
ATOM 714 C CA . GLY A 1 90 ? -12.031 4.820 4.268 1.00 88.62 90 GLY A CA 1
ATOM 715 C C . GLY A 1 90 ? -10.612 4.288 4.162 1.00 88.62 90 GLY A C 1
ATOM 716 O O . GLY A 1 90 ? -9.634 5.038 4.257 1.00 88.62 90 GLY A O 1
ATOM 717 N N . VAL A 1 91 ? -10.506 2.983 3.927 1.00 89.44 91 VAL A N 1
ATOM 718 C CA . VAL A 1 91 ? -9.228 2.290 3.746 1.00 89.44 91 VAL A CA 1
ATOM 719 C C . VAL A 1 91 ? -9.062 1.871 2.289 1.00 89.44 91 VAL A C 1
ATOM 721 O O . VAL A 1 91 ? -9.998 1.437 1.616 1.00 89.44 91 VAL A O 1
ATOM 724 N N . TRP A 1 92 ? -7.836 2.002 1.800 1.00 88.88 92 TRP A N 1
ATOM 725 C CA . TRP A 1 92 ? -7.420 1.703 0.440 1.00 88.88 92 TRP A CA 1
ATOM 726 C C . TRP A 1 92 ? -6.303 0.665 0.445 1.00 88.88 92 TRP A C 1
ATOM 728 O O . TRP A 1 92 ? -5.424 0.680 1.302 1.00 88.88 92 TRP A O 1
ATOM 738 N N . LYS A 1 93 ? -6.287 -0.196 -0.567 1.00 86.00 93 LYS A N 1
ATOM 739 C CA . LYS A 1 93 ? -5.223 -1.159 -0.856 1.00 86.00 93 LYS A CA 1
ATOM 740 C C . LYS A 1 93 ? -4.727 -0.903 -2.272 1.00 86.00 93 LYS A C 1
ATOM 742 O O . LYS A 1 93 ? -5.506 -1.052 -3.208 1.00 86.00 93 LYS A O 1
ATOM 747 N N . ASN A 1 94 ? -3.458 -0.518 -2.434 1.00 77.88 94 ASN A N 1
ATOM 748 C CA . ASN A 1 94 ? -2.845 -0.234 -3.744 1.00 77.88 94 ASN A CA 1
ATOM 749 C C . ASN A 1 94 ? -3.765 0.610 -4.662 1.00 77.88 94 ASN A C 1
ATOM 751 O O . ASN A 1 94 ? -4.225 0.133 -5.697 1.00 77.88 94 ASN A O 1
ATOM 755 N N . ASN A 1 95 ? -4.111 1.831 -4.234 1.00 78.38 95 ASN A N 1
ATOM 756 C CA . ASN A 1 95 ? -4.995 2.753 -4.969 1.00 78.38 95 ASN A CA 1
ATOM 757 C C . ASN A 1 95 ? -6.441 2.247 -5.232 1.00 78.38 95 ASN A C 1
ATOM 759 O O . ASN A 1 95 ? -7.192 2.855 -5.990 1.00 78.38 95 ASN A O 1
ATOM 763 N N . LYS A 1 96 ? -6.890 1.167 -4.582 1.00 83.75 96 LYS A N 1
ATOM 764 C CA . LYS A 1 96 ? -8.281 0.696 -4.652 1.00 83.75 96 LYS A CA 1
ATOM 765 C C . LYS A 1 96 ? -8.935 0.773 -3.276 1.00 83.75 96 LYS A C 1
ATOM 767 O O . LYS A 1 96 ? -8.412 0.191 -2.328 1.00 83.75 96 LYS A O 1
ATOM 772 N N . MET A 1 97 ? -10.045 1.498 -3.148 1.00 87.19 97 MET A N 1
ATOM 773 C CA . MET A 1 97 ? -10.795 1.551 -1.890 1.00 87.19 97 MET A CA 1
ATOM 774 C C . MET A 1 97 ? -11.347 0.155 -1.587 1.00 87.19 97 MET A C 1
ATOM 776 O O . MET A 1 97 ? -11.936 -0.471 -2.468 1.00 87.19 97 MET A O 1
ATOM 780 N N . ILE A 1 98 ? -11.101 -0.342 -0.376 1.00 90.25 98 ILE A N 1
ATOM 781 C CA . ILE A 1 98 ? -11.556 -1.672 0.055 1.00 90.25 98 ILE A CA 1
ATOM 782 C C . ILE A 1 98 ? -12.814 -1.602 0.918 1.00 90.25 98 ILE A C 1
ATOM 784 O O . ILE A 1 98 ? -13.618 -2.523 0.867 1.00 90.25 98 ILE A O 1
ATOM 788 N N . PHE A 1 99 ? -12.992 -0.517 1.673 1.00 90.25 99 PHE A N 1
ATOM 789 C CA . PHE A 1 99 ? -14.209 -0.219 2.424 1.00 90.25 99 PHE A CA 1
ATOM 790 C C . PHE A 1 99 ? -14.238 1.255 2.829 1.00 90.25 99 PHE A C 1
ATOM 792 O O . PHE A 1 99 ? -13.190 1.908 2.928 1.00 90.25 99 PHE A O 1
ATOM 799 N N . THR A 1 100 ? -15.438 1.760 3.104 1.00 91.50 100 THR A N 1
ATOM 800 C CA . THR A 1 100 ? -15.658 3.075 3.713 1.00 91.50 100 THR A CA 1
ATOM 801 C C . THR A 1 100 ? -15.822 2.950 5.225 1.00 91.50 100 THR A C 1
ATOM 803 O O . THR A 1 100 ? -16.173 1.888 5.739 1.00 91.50 100 THR A O 1
ATOM 806 N N . TRP A 1 101 ? -15.617 4.036 5.974 1.00 90.88 101 TRP A N 1
ATOM 807 C CA . TRP A 1 101 ? -15.859 4.004 7.425 1.00 90.88 101 TRP A CA 1
ATOM 808 C C . TRP A 1 101 ? -17.321 3.737 7.789 1.00 90.88 101 TRP A C 1
ATOM 810 O O . TRP A 1 101 ? -17.584 3.189 8.854 1.00 90.88 101 TRP A O 1
ATOM 820 N N . SER A 1 102 ? -18.271 4.071 6.908 1.00 89.31 102 SER A N 1
ATOM 821 C CA . SER A 1 102 ? -19.689 3.753 7.105 1.00 89.31 102 SER A CA 1
ATOM 822 C C . SER A 1 102 ? -19.991 2.259 7.056 1.00 89.31 102 SER A C 1
ATOM 824 O O . SER A 1 102 ? -21.006 1.852 7.623 1.00 89.31 102 SER A O 1
ATOM 826 N N . ASP A 1 103 ? -19.126 1.457 6.435 1.00 91.69 103 ASP A N 1
ATOM 827 C CA . ASP A 1 103 ? -19.291 0.005 6.342 1.00 91.69 103 ASP A CA 1
ATOM 828 C C . ASP A 1 103 ? -18.785 -0.709 7.602 1.00 91.69 103 ASP A C 1
ATOM 830 O O . ASP A 1 103 ? -19.152 -1.856 7.852 1.00 91.69 103 ASP A O 1
ATOM 834 N N . ILE A 1 104 ? -17.970 -0.028 8.416 1.00 92.50 104 ILE A N 1
ATOM 835 C CA . ILE A 1 104 ? -17.345 -0.584 9.617 1.00 92.50 104 ILE A CA 1
ATOM 836 C C . ILE A 1 104 ? -18.274 -0.436 10.824 1.00 92.50 104 ILE A C 1
ATOM 838 O O . ILE A 1 104 ? -18.834 0.633 11.076 1.00 92.50 104 ILE A O 1
ATOM 842 N N . SER A 1 105 ? -18.427 -1.516 11.588 1.00 90.69 105 SER A N 1
ATOM 843 C CA . SER A 1 105 ? -19.108 -1.509 12.883 1.00 90.69 105 SER A CA 1
ATOM 844 C C . SER A 1 105 ? -18.131 -1.311 14.039 1.00 90.69 105 SER A C 1
ATOM 846 O O . SER A 1 105 ? -18.413 -0.533 14.943 1.00 90.69 105 SER A O 1
ATOM 848 N N . ASP A 1 106 ? -16.985 -1.998 14.018 1.00 90.75 106 ASP A N 1
ATOM 849 C CA . ASP A 1 106 ? -15.952 -1.877 15.050 1.00 90.75 106 ASP A CA 1
ATOM 850 C C . ASP A 1 106 ? -14.578 -2.327 14.525 1.00 90.75 106 ASP A C 1
ATOM 852 O O . ASP A 1 106 ? -14.456 -2.929 13.456 1.00 90.75 106 ASP A O 1
ATOM 856 N N . VAL A 1 107 ? -13.525 -2.020 15.280 1.00 92.56 107 VAL A N 1
ATOM 857 C CA . VAL A 1 107 ? -12.131 -2.332 14.955 1.00 92.56 107 VAL A CA 1
ATOM 858 C C . VAL A 1 107 ? -11.424 -2.895 16.181 1.00 92.56 107 VAL A C 1
ATOM 860 O O . VAL A 1 107 ? -11.499 -2.330 17.273 1.00 92.56 107 VAL A O 1
ATOM 863 N N . PHE A 1 108 ? -10.682 -3.983 16.001 1.00 92.56 108 PHE A N 1
ATOM 864 C CA . PHE A 1 108 ? -9.986 -4.677 17.080 1.00 92.56 108 PHE A CA 1
ATOM 865 C C . PHE A 1 108 ? -8.520 -4.909 16.751 1.00 92.56 108 PHE A C 1
ATOM 867 O O . PHE A 1 108 ? -8.160 -5.221 15.619 1.00 92.56 108 PHE A O 1
ATOM 874 N N . ILE A 1 109 ? -7.674 -4.814 17.772 1.00 93.31 109 ILE A N 1
ATOM 875 C CA . ILE A 1 109 ? -6.292 -5.281 17.698 1.00 93.31 109 ILE A CA 1
ATOM 876 C C . ILE A 1 109 ? -6.310 -6.753 18.100 1.00 93.31 109 ILE A C 1
ATOM 878 O O . ILE A 1 109 ? -6.677 -7.079 19.224 1.00 93.31 109 ILE A O 1
ATOM 882 N N . ILE A 1 110 ? -5.946 -7.638 17.176 1.00 94.25 110 ILE A N 1
ATOM 883 C CA . ILE A 1 110 ? -5.950 -9.089 17.405 1.00 94.25 110 ILE A CA 1
ATOM 884 C C . ILE A 1 110 ? -4.644 -9.538 18.057 1.00 94.25 110 ILE A C 1
ATOM 886 O O . ILE A 1 110 ? -4.644 -10.364 18.964 1.00 94.25 110 ILE A O 1
ATOM 890 N N . ARG A 1 111 ? -3.519 -9.000 17.584 1.00 91.12 111 ARG A N 1
ATOM 891 C CA . ARG A 1 111 ? -2.190 -9.249 18.151 1.00 91.12 111 ARG A CA 1
ATOM 892 C C . ARG A 1 111 ? -1.262 -8.087 17.844 1.00 91.12 111 ARG A C 1
ATOM 894 O O . ARG A 1 111 ? -1.412 -7.439 16.808 1.00 91.12 111 ARG A O 1
ATOM 901 N N . THR A 1 112 ? -0.270 -7.888 18.698 1.00 90.50 112 THR A N 1
ATOM 902 C CA . THR A 1 112 ? 0.831 -6.947 18.489 1.00 90.50 112 THR A CA 1
ATOM 903 C C . THR A 1 112 ? 2.162 -7.678 18.618 1.00 90.50 112 THR A C 1
ATOM 905 O O . THR A 1 112 ? 2.263 -8.699 19.297 1.00 90.50 112 THR A O 1
ATOM 908 N N . TRP A 1 113 ? 3.180 -7.198 17.915 1.00 87.81 113 TRP A N 1
ATOM 909 C CA . TRP A 1 113 ? 4.555 -7.666 18.047 1.00 87.81 113 TRP A CA 1
ATOM 910 C C . TRP A 1 113 ? 5.516 -6.534 17.701 1.00 87.81 113 TRP A C 1
ATOM 912 O O . TRP A 1 113 ? 5.177 -5.614 16.958 1.00 87.81 113 TRP A O 1
ATOM 922 N N . THR A 1 114 ? 6.729 -6.596 18.232 1.00 85.25 114 THR A N 1
ATOM 923 C CA . THR A 1 114 ? 7.770 -5.608 17.960 1.00 85.25 114 THR A CA 1
ATOM 924 C C . THR A 1 114 ? 8.798 -6.183 16.995 1.00 85.25 114 THR A C 1
ATOM 926 O O . THR A 1 114 ? 9.182 -7.348 17.081 1.00 85.25 114 THR A O 1
ATOM 929 N N . GLU A 1 115 ? 9.240 -5.369 16.042 1.00 78.75 115 GLU A N 1
ATOM 930 C CA . GLU A 1 115 ? 10.365 -5.697 15.173 1.00 78.75 115 GLU A CA 1
ATOM 931 C C . GLU A 1 115 ? 11.437 -4.622 15.313 1.00 78.75 115 GLU A C 1
ATOM 933 O O . GLU A 1 115 ? 11.199 -3.438 15.068 1.00 78.75 115 GLU A O 1
ATOM 938 N N . THR A 1 116 ? 12.640 -5.051 15.679 1.00 72.44 116 THR A N 1
ATOM 939 C CA . THR A 1 116 ? 13.810 -4.178 15.742 1.00 72.44 116 THR A CA 1
ATOM 940 C C . THR A 1 116 ? 14.541 -4.244 14.409 1.00 72.44 116 THR A C 1
ATOM 942 O O . THR A 1 116 ? 15.094 -5.279 14.036 1.00 72.44 116 THR A O 1
ATOM 945 N N . GLY A 1 117 ? 14.515 -3.139 13.666 1.00 61.47 117 GLY A N 1
ATOM 946 C CA . GLY A 1 117 ? 15.213 -2.998 12.392 1.00 61.47 117 GLY A CA 1
ATOM 947 C C . GLY A 1 117 ? 16.438 -2.100 12.525 1.00 61.47 117 GLY A C 1
ATOM 948 O O . GLY A 1 117 ? 16.430 -1.114 13.262 1.00 61.47 117 GLY A O 1
ATOM 949 N N . ARG A 1 118 ? 17.501 -2.404 11.772 1.00 48.44 118 ARG A N 1
ATOM 950 C CA . ARG A 1 118 ? 18.606 -1.456 11.582 1.00 48.44 118 ARG A CA 1
ATOM 951 C C . ARG A 1 118 ? 18.085 -0.321 10.700 1.00 48.44 118 ARG A C 1
ATOM 953 O O . ARG A 1 118 ? 17.600 -0.590 9.601 1.00 48.44 118 ARG A O 1
ATOM 960 N N . SER A 1 119 ? 18.142 0.922 11.177 1.00 46.97 119 SER A N 1
ATOM 961 C CA . SER A 1 119 ? 17.718 2.081 10.390 1.00 46.97 119 SER A CA 1
ATOM 962 C C . SER A 1 119 ? 18.492 2.126 9.066 1.00 46.97 119 SER A C 1
ATOM 964 O O . SER A 1 119 ? 19.710 2.277 9.060 1.00 46.97 119 SER A O 1
ATOM 966 N N . THR A 1 120 ? 17.799 2.000 7.932 1.00 43.62 120 THR A N 1
ATOM 967 C CA . THR A 1 120 ? 18.367 2.247 6.592 1.00 43.62 120 THR A CA 1
ATOM 968 C C . THR A 1 120 ? 18.466 3.740 6.268 1.00 43.62 120 THR A C 1
ATOM 970 O O . THR A 1 120 ? 18.914 4.109 5.183 1.00 43.62 120 THR A O 1
ATOM 973 N N . ARG A 1 121 ? 18.075 4.634 7.192 1.00 39.06 121 ARG A N 1
ATOM 974 C CA . ARG A 1 121 ? 18.342 6.071 7.066 1.00 39.06 121 ARG A CA 1
ATOM 975 C C . ARG A 1 121 ? 19.785 6.367 7.446 1.00 39.06 121 ARG A C 1
ATOM 977 O O . ARG A 1 121 ? 20.045 6.914 8.510 1.00 39.06 121 ARG A O 1
ATOM 984 N N . THR A 1 122 ? 20.712 6.090 6.542 1.00 36.50 122 THR A N 1
ATOM 985 C CA . THR A 1 122 ? 22.086 6.567 6.693 1.00 36.50 122 THR A CA 1
ATOM 986 C C . THR A 1 122 ? 22.770 6.733 5.347 1.00 36.50 122 THR A C 1
ATOM 988 O O . THR A 1 122 ? 23.321 5.798 4.785 1.00 36.50 122 THR A O 1
ATOM 991 N N . ILE A 1 123 ? 22.804 7.979 4.871 1.00 41.44 123 ILE A N 1
ATOM 992 C CA . ILE A 1 123 ? 24.034 8.488 4.249 1.00 41.44 123 ILE A CA 1
ATOM 993 C C . ILE A 1 123 ? 24.866 9.272 5.293 1.00 41.44 123 ILE A C 1
ATOM 995 O O . ILE A 1 123 ? 26.036 9.523 5.052 1.00 41.44 123 ILE A O 1
ATOM 999 N N . LEU A 1 124 ? 24.335 9.605 6.487 1.00 39.25 124 LEU A N 1
ATOM 1000 C CA . LEU A 1 124 ? 24.994 10.572 7.392 1.00 39.25 124 LEU A CA 1
ATOM 1001 C C . LEU A 1 124 ? 24.861 10.347 8.920 1.00 39.25 124 LEU A C 1
ATOM 1003 O O . LEU A 1 124 ? 25.065 11.293 9.669 1.00 39.25 124 LEU A O 1
ATOM 1007 N N . SER A 1 125 ? 24.556 9.148 9.430 1.00 38.09 125 SER A N 1
ATOM 1008 C CA . SER A 1 125 ? 24.596 8.902 10.891 1.00 38.09 125 SER A CA 1
ATOM 1009 C C . SER A 1 125 ? 25.613 7.820 11.238 1.00 38.09 125 SER A C 1
ATOM 1011 O O . SER A 1 125 ? 25.448 6.647 10.919 1.00 38.09 125 SER A O 1
ATOM 1013 N N . THR A 1 126 ? 26.691 8.227 11.893 1.00 41.81 126 THR A N 1
ATOM 1014 C CA . THR A 1 126 ? 27.772 7.383 12.419 1.00 41.81 126 THR A CA 1
ATOM 1015 C C . THR A 1 126 ? 27.396 6.634 13.704 1.00 41.81 126 THR A C 1
ATOM 1017 O O . THR A 1 126 ? 28.275 6.135 14.402 1.00 41.81 126 THR A O 1
ATOM 1020 N N . THR A 1 127 ? 26.106 6.483 14.010 1.00 43.25 127 THR A N 1
ATOM 1021 C CA . THR A 1 127 ? 25.642 5.774 15.207 1.00 43.25 127 THR A CA 1
ATOM 1022 C C . THR A 1 127 ? 24.494 4.850 14.819 1.00 43.25 127 THR A C 1
ATOM 1024 O O . THR A 1 127 ? 23.481 5.290 14.279 1.00 43.25 127 THR A O 1
ATOM 1027 N N . GLY A 1 128 ? 24.677 3.544 15.025 1.00 45.56 128 GLY A N 1
ATOM 1028 C CA . GLY A 1 128 ? 23.714 2.504 14.658 1.00 45.56 128 GLY A CA 1
ATOM 1029 C C . GLY A 1 128 ? 22.463 2.533 15.531 1.00 45.56 128 GLY A C 1
ATOM 1030 O O . GLY A 1 128 ? 22.295 1.674 16.389 1.00 45.56 128 GLY A O 1
ATOM 1031 N N . GLU A 1 129 ? 21.591 3.512 15.312 1.00 47.12 129 GLU A N 1
ATOM 1032 C CA . GLU A 1 129 ? 20.280 3.576 15.949 1.00 47.12 129 GLU A CA 1
ATOM 1033 C C . GLU A 1 129 ? 19.392 2.453 15.397 1.00 47.12 129 GLU A C 1
ATOM 1035 O O . GLU A 1 129 ? 19.016 2.416 14.218 1.00 47.12 129 GLU A O 1
ATOM 1040 N N . PHE A 1 130 ? 19.089 1.492 16.266 1.00 55.28 130 PHE A N 1
ATOM 1041 C CA . PHE A 1 130 ? 18.052 0.503 16.026 1.00 55.28 130 PHE A CA 1
ATOM 1042 C C . PHE A 1 130 ? 16.700 1.164 16.278 1.00 55.28 130 PHE A C 1
ATOM 1044 O O . PHE A 1 130 ? 16.452 1.684 17.364 1.00 55.28 130 PHE A O 1
ATOM 1051 N N . LEU A 1 131 ? 15.829 1.151 15.271 1.00 62.81 131 LEU A N 1
ATOM 1052 C CA . LEU A 1 131 ? 14.456 1.613 15.430 1.00 62.81 131 LEU A CA 1
ATOM 1053 C C . LEU A 1 131 ? 13.596 0.389 15.736 1.00 62.81 131 LEU A C 1
ATOM 1055 O O . LEU A 1 131 ? 13.487 -0.535 14.923 1.00 62.81 131 LEU A O 1
ATOM 1059 N N . THR A 1 132 ? 13.026 0.375 16.936 1.00 67.19 132 THR A N 1
ATOM 1060 C CA . THR A 1 132 ? 12.025 -0.611 17.339 1.00 67.19 132 THR A CA 1
ATOM 1061 C C . THR A 1 132 ? 10.671 -0.124 16.848 1.00 67.19 132 THR A C 1
ATOM 1063 O O . THR A 1 132 ? 10.215 0.942 17.254 1.00 67.19 132 THR A O 1
ATOM 1066 N N . TYR A 1 133 ? 10.040 -0.895 15.968 1.00 72.06 133 TYR A N 1
ATOM 1067 C CA . TYR A 1 133 ? 8.696 -0.616 15.475 1.00 72.06 133 TYR A CA 1
ATOM 1068 C C . TYR A 1 133 ? 7.713 -1.613 16.072 1.00 72.06 133 TYR A C 1
ATOM 1070 O O . TYR A 1 133 ? 7.961 -2.821 16.051 1.00 72.06 133 TYR A O 1
ATOM 1078 N N . THR A 1 134 ? 6.583 -1.116 16.569 1.00 81.88 134 THR A N 1
ATOM 1079 C CA . THR A 1 134 ? 5.477 -1.963 17.013 1.00 81.88 134 THR A CA 1
ATOM 1080 C C . THR A 1 134 ? 4.507 -2.153 15.858 1.00 81.88 134 THR A C 1
ATOM 1082 O O . THR A 1 134 ? 3.979 -1.193 15.298 1.00 81.88 134 THR A O 1
ATOM 1085 N N . PHE A 1 135 ? 4.269 -3.407 15.501 1.00 85.94 135 PHE A N 1
ATOM 1086 C CA . PHE A 1 135 ? 3.318 -3.813 14.482 1.00 85.94 135 PHE A CA 1
ATOM 1087 C C . PHE A 1 135 ? 2.138 -4.547 15.116 1.00 85.94 135 PHE A C 1
ATOM 1089 O O . PHE A 1 135 ? 2.261 -5.150 16.181 1.00 85.94 135 PHE A O 1
ATOM 1096 N N . GLY A 1 136 ? 0.985 -4.527 14.451 1.00 87.56 136 GLY A N 1
ATOM 1097 C CA . GLY A 1 136 ? -0.164 -5.325 14.862 1.00 87.56 136 GLY A CA 1
ATOM 1098 C C . GLY A 1 136 ? -0.989 -5.872 13.713 1.00 87.56 136 GLY A C 1
ATOM 1099 O O . GLY A 1 136 ? -0.948 -5.372 12.590 1.00 87.56 136 GLY A O 1
ATOM 1100 N N . LEU A 1 137 ? -1.752 -6.914 14.024 1.00 90.38 137 LEU A N 1
ATOM 1101 C CA . LEU A 1 137 ? -2.838 -7.421 13.198 1.00 90.38 137 LEU A CA 1
ATOM 1102 C C . LEU A 1 137 ? -4.118 -6.749 13.678 1.00 90.38 137 LEU A C 1
ATOM 1104 O O . LEU A 1 137 ? -4.527 -6.951 14.825 1.00 90.38 137 LEU A O 1
ATOM 1108 N N . VAL A 1 138 ? -4.732 -5.952 12.813 1.00 91.81 138 VAL A N 1
ATOM 1109 C CA . VAL A 1 138 ? -5.961 -5.219 13.118 1.00 91.81 138 VAL A CA 1
ATOM 1110 C C . VAL A 1 138 ? -7.102 -5.798 12.298 1.00 91.81 138 VAL A C 1
ATOM 1112 O O . VAL A 1 138 ? -6.995 -5.922 11.080 1.00 91.81 138 VAL A O 1
ATOM 1115 N N . ARG A 1 139 ? -8.196 -6.134 12.975 1.00 93.81 139 ARG A N 1
ATOM 1116 C CA . ARG A 1 139 ? -9.431 -6.637 12.383 1.00 93.81 139 ARG A CA 1
ATOM 1117 C C . ARG A 1 139 ? -10.459 -5.523 12.294 1.00 93.81 139 ARG A C 1
ATOM 1119 O O . ARG A 1 139 ? -10.797 -4.916 13.307 1.00 93.81 139 ARG A O 1
ATOM 1126 N N . PHE A 1 140 ? -10.987 -5.306 11.102 1.00 93.06 140 PHE A N 1
ATOM 1127 C CA . PHE A 1 140 ? -12.118 -4.427 10.837 1.00 93.06 140 PHE A CA 1
ATOM 1128 C C . PHE A 1 140 ? -13.371 -5.291 10.728 1.00 93.06 140 PHE A C 1
ATOM 1130 O O . PHE A 1 140 ? -13.423 -6.171 9.872 1.00 93.06 140 PHE A O 1
ATOM 1137 N N . ILE A 1 141 ? -14.349 -5.075 11.606 1.00 93.00 141 ILE A N 1
ATOM 1138 C CA . ILE A 1 141 ? -15.647 -5.750 11.548 1.00 93.00 141 ILE A CA 1
ATOM 1139 C C . ILE A 1 141 ? -16.583 -4.899 10.704 1.00 93.00 141 ILE A C 1
ATOM 1141 O O . ILE A 1 141 ? -16.763 -3.708 10.959 1.00 93.00 141 ILE A O 1
ATOM 1145 N N . MET A 1 142 ? -17.161 -5.522 9.691 1.00 92.75 142 MET A N 1
ATOM 1146 C CA . MET A 1 142 ? -18.116 -4.911 8.786 1.00 92.75 142 MET A CA 1
ATOM 1147 C C . MET A 1 142 ? -19.527 -5.027 9.376 1.00 92.75 142 MET A C 1
ATOM 1149 O O . MET A 1 142 ? -19.864 -6.001 10.050 1.00 92.75 142 MET A O 1
ATOM 1153 N N . LYS A 1 143 ? -20.406 -4.073 9.068 1.00 91.44 143 LYS A N 1
ATOM 1154 C CA . LYS A 1 143 ? -21.814 -4.100 9.507 1.00 91.44 143 LYS A CA 1
ATOM 1155 C C . LYS A 1 143 ? -22.610 -5.289 8.961 1.00 91.44 143 LYS A C 1
ATOM 1157 O O . LYS A 1 143 ? -23.629 -5.646 9.541 1.00 91.44 143 LYS A O 1
ATOM 1162 N N . ASN A 1 144 ? -22.156 -5.897 7.866 1.00 90.69 144 ASN A N 1
ATOM 1163 C CA . ASN A 1 144 ? -22.742 -7.115 7.300 1.00 90.69 144 ASN A CA 1
ATOM 1164 C C . ASN A 1 144 ? -22.290 -8.404 8.026 1.00 90.69 144 ASN A C 1
ATOM 1166 O O . ASN A 1 144 ? -22.707 -9.489 7.633 1.00 90.69 144 ASN A O 1
ATOM 1170 N N . GLY A 1 145 ? -21.451 -8.301 9.066 1.00 87.62 145 GLY A N 1
ATOM 1171 C CA . GLY A 1 145 ? -20.925 -9.437 9.829 1.00 87.62 145 GLY A CA 1
ATOM 1172 C C . GLY A 1 145 ? -19.629 -10.037 9.274 1.00 87.62 145 GLY A C 1
ATOM 1173 O O . GLY A 1 145 ? -19.026 -10.884 9.932 1.00 87.62 145 GLY A O 1
ATOM 1174 N N . GLU A 1 146 ? -19.164 -9.596 8.103 1.00 93.44 146 GLU A N 1
ATOM 1175 C CA . GLU A 1 146 ? -17.850 -9.972 7.577 1.00 93.44 146 GLU A CA 1
ATOM 1176 C C . GLU A 1 146 ? -16.727 -9.237 8.321 1.00 93.44 146 GLU A C 1
ATOM 1178 O O . GLU A 1 146 ? -16.949 -8.262 9.043 1.00 93.44 146 GLU A O 1
ATOM 1183 N N . TYR A 1 147 ? -15.487 -9.691 8.145 1.00 91.50 147 TYR A N 1
ATOM 1184 C CA . TYR A 1 147 ? -14.327 -9.020 8.717 1.00 91.50 147 TYR A CA 1
ATOM 1185 C C . TYR A 1 147 ? -13.152 -8.982 7.746 1.00 91.50 147 TYR A C 1
ATOM 1187 O O . TYR A 1 147 ? -12.975 -9.866 6.909 1.00 91.50 147 TYR A O 1
ATOM 1195 N N . ILE A 1 148 ? -12.325 -7.948 7.885 1.00 91.00 148 ILE A N 1
ATOM 1196 C CA . ILE A 1 148 ? -11.102 -7.761 7.107 1.00 91.00 148 ILE A CA 1
ATOM 1197 C C . ILE A 1 148 ? -9.932 -7.629 8.072 1.00 91.00 148 ILE A C 1
ATOM 1199 O O . ILE A 1 148 ? -9.895 -6.720 8.901 1.00 91.00 148 ILE A O 1
ATOM 1203 N N . ASP A 1 149 ? -8.954 -8.517 7.927 1.00 91.12 149 ASP A N 1
ATOM 1204 C CA . ASP A 1 149 ? -7.731 -8.504 8.720 1.00 91.12 149 ASP A CA 1
ATOM 1205 C C . ASP A 1 149 ? -6.606 -7.799 7.951 1.00 91.12 149 ASP A C 1
ATOM 1207 O O . ASP A 1 149 ? -6.248 -8.179 6.833 1.00 91.12 149 ASP A O 1
ATOM 1211 N N . ILE A 1 150 ? -6.031 -6.765 8.565 1.00 88.19 150 ILE A N 1
ATOM 1212 C CA . ILE A 1 150 ? -4.875 -6.029 8.055 1.00 88.19 150 ILE A CA 1
ATOM 1213 C C . ILE A 1 150 ? -3.691 -6.309 8.977 1.00 88.19 150 ILE A C 1
ATOM 1215 O O . ILE A 1 150 ? -3.638 -5.857 10.120 1.00 88.19 150 ILE A O 1
ATOM 1219 N N . ASP A 1 151 ? -2.738 -7.087 8.473 1.00 86.62 151 ASP A N 1
ATOM 1220 C CA . ASP A 1 151 ? -1.488 -7.402 9.167 1.00 86.62 151 ASP A CA 1
ATOM 1221 C C . ASP A 1 151 ? -0.513 -6.216 9.081 1.00 86.62 151 ASP A C 1
ATOM 1223 O O . ASP A 1 151 ? -0.582 -5.428 8.138 1.00 86.62 151 ASP A O 1
ATOM 1227 N N . ARG A 1 152 ? 0.419 -6.100 10.035 1.00 84.00 152 ARG A N 1
ATOM 1228 C CA . ARG A 1 152 ? 1.495 -5.082 10.064 1.00 84.00 152 ARG A CA 1
ATOM 1229 C C . ARG A 1 152 ? 1.031 -3.625 10.108 1.00 84.00 152 ARG A C 1
ATOM 1231 O O . ARG A 1 152 ? 1.691 -2.745 9.554 1.00 84.00 152 ARG A O 1
ATOM 1238 N N . VAL A 1 153 ? -0.068 -3.348 10.800 1.00 84.56 153 VAL A N 1
ATOM 1239 C CA . VAL A 1 153 ? -0.442 -1.968 11.133 1.00 84.56 153 VAL A CA 1
ATOM 1240 C C . VAL A 1 153 ? 0.620 -1.363 12.045 1.00 84.56 153 VAL A C 1
ATOM 1242 O O . VAL A 1 153 ? 0.992 -1.986 13.038 1.00 84.56 153 VAL A O 1
ATOM 1245 N N . VAL A 1 154 ? 1.129 -0.185 11.682 1.00 81.19 154 VAL A N 1
ATOM 1246 C CA . VAL A 1 154 ? 2.162 0.534 12.446 1.00 81.19 154 VAL A CA 1
ATOM 1247 C C . VAL A 1 154 ? 1.518 1.187 13.662 1.00 81.19 154 VAL A C 1
ATOM 1249 O O . VAL A 1 154 ? 0.498 1.851 13.511 1.00 81.19 154 VAL A O 1
ATOM 1252 N N . ASP A 1 155 ? 2.103 1.005 14.847 1.00 84.00 155 ASP A N 1
ATOM 1253 C CA . ASP A 1 155 ? 1.604 1.552 16.116 1.00 84.00 155 ASP A CA 1
ATOM 1254 C C . ASP A 1 155 ? 0.087 1.322 16.298 1.00 84.00 155 ASP A C 1
ATOM 1256 O O . ASP A 1 155 ? -0.702 2.273 16.386 1.00 84.00 155 ASP A O 1
ATOM 1260 N N . PRO A 1 156 ? -0.346 0.044 16.330 1.00 86.31 156 PRO A N 1
ATOM 1261 C CA . PRO A 1 156 ? -1.750 -0.344 16.196 1.00 86.31 156 PRO A CA 1
ATOM 1262 C C . PRO A 1 156 ? -2.654 0.279 17.267 1.00 86.31 156 PRO A C 1
ATOM 1264 O O . PRO A 1 156 ? -3.795 0.618 16.970 1.00 86.31 156 PRO A O 1
ATOM 1267 N N . GLU A 1 157 ? -2.161 0.494 18.488 1.00 88.38 157 GLU A N 1
ATOM 1268 C CA . GLU A 1 157 ? -2.920 1.139 19.570 1.00 88.38 157 GLU A CA 1
ATOM 1269 C C . GLU A 1 157 ? -3.281 2.594 19.248 1.00 88.38 157 GLU A C 1
ATOM 1271 O O . GLU A 1 157 ? -4.442 3.007 19.354 1.00 88.38 157 GLU A O 1
ATOM 1276 N N . THR A 1 158 ? -2.299 3.369 18.790 1.00 86.88 158 THR A N 1
ATOM 1277 C CA . THR A 1 158 ? -2.484 4.772 18.403 1.00 86.88 158 THR A CA 1
ATOM 1278 C C . THR A 1 158 ? -3.406 4.882 17.194 1.00 86.88 158 THR A C 1
ATOM 1280 O O . THR A 1 158 ? -4.312 5.713 17.170 1.00 86.88 158 THR A O 1
ATOM 1283 N N . VAL A 1 159 ? -3.216 4.015 16.198 1.00 86.12 159 VAL A N 1
ATOM 1284 C CA . VAL A 1 159 ? -4.023 4.024 14.974 1.00 86.12 159 VAL A CA 1
ATOM 1285 C C . VAL A 1 159 ? -5.470 3.628 15.254 1.00 86.12 159 VAL A C 1
ATOM 1287 O O . VAL A 1 159 ? -6.388 4.335 14.843 1.00 86.12 159 VAL A O 1
ATOM 1290 N N . VAL A 1 160 ? -5.705 2.530 15.976 1.00 89.12 160 VAL A N 1
ATOM 1291 C CA . VAL A 1 160 ? -7.068 2.062 16.267 1.00 89.12 160 VAL A CA 1
ATOM 1292 C C . VAL A 1 160 ? -7.808 3.056 17.158 1.00 89.12 160 VAL A C 1
ATOM 1294 O O . VAL A 1 160 ? -8.966 3.366 16.878 1.00 89.12 160 VAL A O 1
ATOM 1297 N N . SER A 1 161 ? -7.157 3.614 18.184 1.00 88.38 161 SER A N 1
ATOM 1298 C CA . SER A 1 161 ? -7.778 4.644 19.029 1.00 88.38 161 SER A CA 1
ATOM 1299 C C . SER A 1 161 ? -8.142 5.903 18.234 1.00 88.38 161 SER A C 1
ATOM 1301 O O . SER A 1 161 ? -9.239 6.442 18.405 1.00 88.38 161 SER A O 1
ATOM 1303 N N . PHE A 1 162 ? -7.279 6.335 17.308 1.00 87.00 162 PHE A N 1
ATOM 1304 C CA . PHE A 1 162 ? -7.575 7.428 16.385 1.00 87.00 162 PHE A CA 1
ATOM 1305 C C . PHE A 1 162 ? -8.774 7.107 15.485 1.00 87.00 162 PHE A C 1
ATOM 1307 O O . PHE A 1 162 ? -9.706 7.909 15.417 1.00 87.00 162 PHE A O 1
ATOM 1314 N N . ILE A 1 163 ? -8.793 5.934 14.842 1.00 87.88 163 ILE A N 1
ATOM 1315 C CA . ILE A 1 163 ? -9.885 5.512 13.951 1.00 87.88 163 ILE A CA 1
ATOM 1316 C C . ILE A 1 163 ? -11.215 5.474 14.706 1.00 87.88 163 ILE A C 1
ATOM 1318 O O . ILE A 1 163 ? -12.199 6.052 14.239 1.00 87.88 163 ILE A O 1
ATOM 1322 N N . LYS A 1 164 ? -11.243 4.864 15.898 1.00 89.94 164 LYS A N 1
ATOM 1323 C CA . LYS A 1 164 ? -12.452 4.808 16.730 1.00 89.94 164 LYS A CA 1
ATOM 1324 C C . LYS A 1 164 ? -12.963 6.203 17.076 1.00 89.94 164 LYS A C 1
ATOM 1326 O O . LYS A 1 164 ? -14.143 6.491 16.908 1.00 89.94 164 LYS A O 1
ATOM 1331 N N . LYS A 1 165 ? -12.066 7.094 17.505 1.00 87.50 165 LYS A N 1
ATOM 1332 C CA . LYS A 1 165 ? -12.418 8.459 17.915 1.00 87.50 165 LYS A CA 1
ATOM 1333 C C . LYS A 1 165 ? -12.872 9.345 16.753 1.00 87.50 165 LYS A C 1
ATOM 1335 O O . LYS A 1 165 ? -13.732 10.203 16.946 1.00 87.50 165 LYS A O 1
ATOM 1340 N N . MET A 1 166 ? -12.253 9.203 15.585 1.00 82.50 166 MET A N 1
ATOM 1341 C CA . MET A 1 166 ? -12.446 10.124 14.463 1.00 82.50 166 MET A CA 1
ATOM 1342 C C . MET A 1 166 ? -13.516 9.663 13.483 1.00 82.50 166 MET A C 1
ATOM 1344 O O . MET A 1 166 ? -14.251 10.504 12.970 1.00 82.50 166 MET A O 1
ATOM 1348 N N . TYR A 1 167 ? -13.597 8.360 13.220 1.00 84.38 167 TYR A N 1
ATOM 1349 C CA . TYR A 1 167 ? -14.399 7.817 12.123 1.00 84.38 167 TYR A CA 1
ATOM 1350 C C . TYR A 1 167 ? -15.538 6.925 12.594 1.00 84.38 167 TYR A C 1
ATOM 1352 O O . TYR A 1 167 ? -16.596 6.927 11.975 1.00 84.38 167 TYR A O 1
ATOM 1360 N N . LEU A 1 168 ? -15.354 6.215 13.707 1.00 83.00 168 LEU A N 1
ATOM 1361 C CA . LEU A 1 168 ? -16.382 5.343 14.281 1.00 83.00 168 LEU A CA 1
ATOM 1362 C C . LEU A 1 168 ? -17.073 5.986 15.477 1.00 83.00 168 LEU A C 1
ATOM 1364 O O . LEU A 1 168 ? -17.568 5.250 16.328 1.00 83.00 168 LEU A O 1
ATOM 1368 N N . LYS A 1 169 ? -17.062 7.333 15.559 1.00 69.50 169 LYS A N 1
ATOM 1369 C CA . LYS A 1 169 ? -17.696 8.100 16.641 1.00 69.50 169 LYS A CA 1
ATOM 1370 C C . LYS A 1 169 ? -18.986 7.404 17.018 1.00 69.50 169 LYS A C 1
ATOM 1372 O O . LYS A 1 169 ? -19.894 7.294 16.194 1.00 69.50 169 LYS A O 1
ATOM 1377 N N . SER A 1 170 ? -19.003 6.888 18.238 1.00 51.06 170 SER A 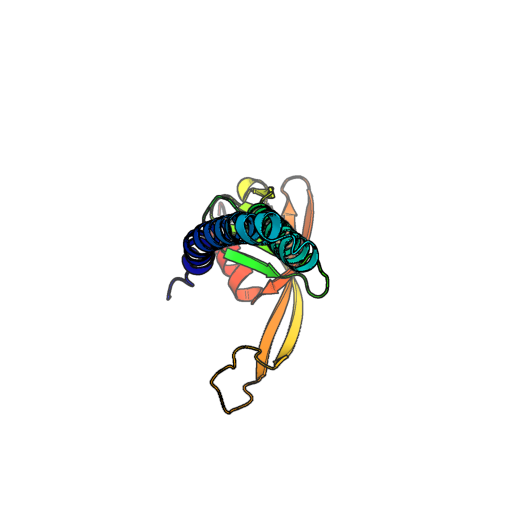N 1
ATOM 1378 C CA . SER A 1 170 ? -20.139 6.145 18.719 1.00 51.06 170 SER A CA 1
ATOM 1379 C C . SER A 1 170 ? -21.374 7.017 18.582 1.00 51.06 170 SER A C 1
ATOM 1381 O O . SER A 1 170 ? -21.403 8.133 19.101 1.00 51.06 170 SER A O 1
ATOM 1383 N N . ASN A 1 171 ? -22.397 6.489 17.922 1.00 41.91 171 ASN A N 1
ATOM 1384 C CA . ASN A 1 171 ? -23.769 6.875 18.211 1.00 41.91 171 ASN A CA 1
ATOM 1385 C C . ASN A 1 171 ? -24.112 6.356 19.622 1.00 41.91 171 ASN A C 1
ATOM 1387 O O . ASN A 1 171 ? -24.878 5.405 19.754 1.00 41.91 171 ASN A O 1
ATOM 1391 N N . PHE A 1 172 ? -23.468 6.919 20.648 1.00 39.47 172 PHE A N 1
ATOM 1392 C CA . PHE A 1 172 ? -23.901 6.836 22.039 1.00 39.47 172 PHE A CA 1
ATOM 1393 C C . PHE A 1 172 ? -24.369 8.225 22.446 1.00 39.47 172 PHE A C 1
ATOM 1395 O O . PHE A 1 172 ? -23.592 9.182 22.219 1.00 39.47 172 PHE A O 1
#

Radius of gyration: 21.19 Å; chains: 1; bounding box: 52×27×58 Å

Sequence (172 aa):
MKYMDTDIVKKRARIIIPVLVFMVFLSFISAIPFIALGNTVLSVISILIGIFLIYEIKRIKSIIPPEPADILSVGKYGILSTIYWYNKSGVWKNNKMIFTWSDISDVFIIRTWTETGRSTRTILSTTGEFLTYTFGLVRFIMKNGEYIDIDRVVDPETVVSFIKKMYLKSNF

Secondary structure (DSSP, 8-state):
-----THHHHHHHHHHHHHHHHHHHHHHHHHHHHHHTT-HHHHHHHHHHHHHHHHHHHHHHHHS-SS--EEEEE--SSTT--EEEE-SSEEEETTEEEEEGGGEEEEEEEEEEEEEEE----SS--S--EEEEEEEEEEEEETTS-EEEEEEEESHHHHHHHHHHHTS----